Protein AF-A0A285F1R7-F1 (afdb_monomer_lite)

Sequence (54 aa):
MEKVARKVAEIDKLIEKYKSKINSPDTSKVVKIASQHMIRDLEIYRAKISKQLN

Foldseek 3Di:
DVVLVVVLVVLVVLLVVLVVQLPDPPRDPVSNVVSVVSNVVSVVVSVVSVVVVD

Organism: NCBI:txid1413210

Structure (mmCIF, N/CA/C/O backbone):
data_AF-A0A285F1R7-F1
#
_entry.id   AF-A0A285F1R7-F1
#
loop_
_atom_site.group_PDB
_atom_site.id
_atom_site.type_symbol
_atom_site.label_atom_id
_atom_site.label_alt_id
_atom_site.label_comp_id
_atom_site.label_asym_id
_atom_site.label_entity_id
_atom_site.label_seq_id
_atom_site.pdbx_PDB_ins_code
_atom_site.Cartn_x
_atom_site.Cartn_y
_atom_site.Cartn_z
_atom_site.occupancy
_atom_site.B_iso_or_equiv
_atom_site.auth_seq_id
_atom_site.auth_comp_id
_atom_site.auth_asym_id
_atom_site.auth_atom_id
_atom_site.pdbx_PDB_model_num
ATOM 1 N N . MET A 1 1 ? -17.057 6.217 13.218 1.00 61.12 1 MET A N 1
ATOM 2 C CA . MET A 1 1 ? -16.677 4.852 12.788 1.00 61.12 1 MET A CA 1
ATOM 3 C C . MET A 1 1 ? -16.758 4.679 11.265 1.00 61.12 1 MET A C 1
ATOM 5 O O . MET A 1 1 ? -15.748 4.323 10.675 1.00 61.12 1 MET A O 1
ATOM 9 N N . GLU A 1 2 ? -17.858 5.045 10.589 1.00 73.94 2 GLU A N 1
ATOM 10 C CA . GLU A 1 2 ? -18.007 4.868 9.122 1.00 73.94 2 GLU A CA 1
ATOM 11 C C . GLU A 1 2 ? -16.921 5.556 8.260 1.00 73.94 2 GLU A C 1
ATOM 13 O O . GLU A 1 2 ? -16.404 4.973 7.309 1.00 73.94 2 GLU A O 1
ATOM 18 N N . LYS A 1 3 ? -16.502 6.778 8.618 1.00 79.06 3 LYS A N 1
ATOM 19 C CA . LYS A 1 3 ? -15.474 7.532 7.869 1.00 79.06 3 LYS A CA 1
ATOM 20 C C . LYS A 1 3 ? -14.100 6.851 7.858 1.00 79.06 3 LYS A C 1
ATOM 22 O O . LYS A 1 3 ? -13.345 7.010 6.906 1.00 79.06 3 LYS A O 1
ATOM 27 N N . VAL A 1 4 ? -13.767 6.121 8.917 1.00 83.00 4 VAL A N 1
ATOM 28 C CA . VAL A 1 4 ? -12.461 5.468 9.072 1.00 83.00 4 VAL A CA 1
ATOM 29 C C . VAL A 1 4 ? -12.429 4.168 8.268 1.00 83.00 4 VAL A C 1
ATOM 31 O O . VAL A 1 4 ? -11.468 3.932 7.542 1.00 83.00 4 VAL A O 1
ATOM 34 N N . ALA A 1 5 ? -13.518 3.392 8.294 1.00 85.94 5 ALA A N 1
ATOM 35 C CA . ALA A 1 5 ? -13.677 2.204 7.456 1.00 85.94 5 ALA A CA 1
ATOM 36 C C . ALA A 1 5 ? -13.605 2.538 5.954 1.00 85.94 5 ALA A C 1
ATOM 38 O O . ALA A 1 5 ? -12.906 1.857 5.206 1.00 85.94 5 ALA A O 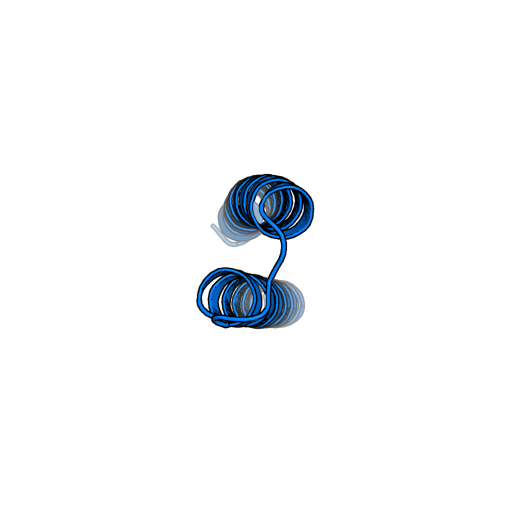1
ATOM 39 N N . ARG A 1 6 ? -14.244 3.639 5.520 1.00 89.44 6 ARG A N 1
ATOM 40 C CA . ARG A 1 6 ? -14.127 4.129 4.134 1.00 89.44 6 ARG A CA 1
ATOM 41 C C . ARG A 1 6 ? -12.676 4.460 3.764 1.00 89.44 6 ARG A C 1
ATOM 43 O O . ARG A 1 6 ? -12.207 3.997 2.732 1.00 89.44 6 ARG A O 1
ATOM 50 N N . LYS A 1 7 ? -11.943 5.172 4.631 1.00 89.81 7 LYS A N 1
ATOM 51 C CA . LYS A 1 7 ? -10.522 5.495 4.401 1.00 89.81 7 LYS A CA 1
ATOM 52 C C . LYS A 1 7 ? -9.642 4.250 4.289 1.00 89.81 7 LYS A C 1
ATOM 54 O O . LYS A 1 7 ? -8.778 4.202 3.423 1.00 89.81 7 LYS A O 1
ATOM 59 N N . VAL A 1 8 ? -9.856 3.244 5.140 1.00 91.38 8 VAL A N 1
ATOM 60 C CA . VAL A 1 8 ? -9.118 1.971 5.061 1.00 91.38 8 VAL A CA 1
ATOM 61 C C . VAL A 1 8 ? -9.378 1.280 3.720 1.00 91.38 8 VAL A C 1
ATOM 63 O O . VAL A 1 8 ? -8.424 0.894 3.052 1.00 91.38 8 VAL A O 1
ATOM 66 N N . ALA A 1 9 ? -10.636 1.223 3.275 1.00 93.12 9 ALA A N 1
ATOM 67 C CA . ALA A 1 9 ? -10.990 0.640 1.981 1.00 93.12 9 ALA A CA 1
ATOM 68 C C . ALA A 1 9 ? -10.371 1.395 0.787 1.00 93.12 9 ALA A C 1
ATOM 70 O O . ALA A 1 9 ? -9.976 0.777 -0.201 1.00 93.12 9 ALA A O 1
ATOM 71 N N . GLU A 1 10 ? -10.260 2.724 0.858 1.00 94.69 10 GLU A N 1
ATOM 72 C CA . GLU A 1 10 ? -9.568 3.515 -0.168 1.00 94.69 10 GLU A CA 1
ATOM 73 C C . GLU A 1 10 ? -8.064 3.219 -0.211 1.00 94.69 10 GLU A C 1
ATOM 75 O O . GLU A 1 10 ? -7.489 3.093 -1.294 1.00 94.69 10 GLU A O 1
ATOM 80 N N . ILE A 1 11 ? -7.429 3.054 0.953 1.00 95.12 11 ILE A N 1
ATOM 81 C CA . ILE A 1 11 ? -6.009 2.695 1.041 1.00 95.12 11 ILE A CA 1
ATOM 82 C C . ILE A 1 11 ? -5.765 1.292 0.478 1.00 95.12 11 ILE A C 1
ATOM 84 O O . ILE A 1 11 ? -4.824 1.112 -0.294 1.00 95.12 11 ILE A O 1
ATOM 88 N N . ASP A 1 12 ? -6.623 0.321 0.801 1.00 95.69 12 ASP A N 1
ATOM 89 C C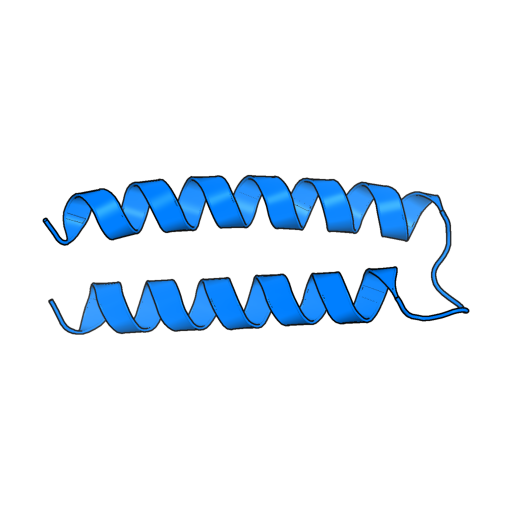A . ASP A 1 12 ? -6.524 -1.040 0.263 1.00 95.69 12 ASP A CA 1
ATOM 90 C C . ASP A 1 12 ? -6.614 -1.037 -1.278 1.00 95.69 12 ASP A C 1
ATOM 92 O O . ASP A 1 12 ? -5.752 -1.615 -1.944 1.00 95.69 12 ASP A O 1
ATOM 96 N N . LYS A 1 13 ? -7.541 -0.265 -1.867 1.00 96.62 13 LYS A N 1
ATOM 97 C CA . LYS A 1 13 ? -7.627 -0.087 -3.333 1.00 96.62 13 LYS A CA 1
ATOM 98 C C . LYS A 1 13 ? -6.358 0.517 -3.942 1.00 96.62 13 LYS A C 1
ATOM 100 O O . LYS A 1 13 ? -5.941 0.124 -5.033 1.00 96.62 13 LYS A O 1
ATOM 105 N N . LEU A 1 14 ? -5.739 1.489 -3.269 1.00 96.31 14 LEU A N 1
ATOM 106 C CA . LEU A 1 14 ? -4.479 2.082 -3.729 1.00 96.31 14 LEU A CA 1
ATOM 107 C C . LEU A 1 14 ? -3.336 1.065 -3.680 1.00 96.31 14 LEU A C 1
ATOM 109 O O . LEU A 1 14 ? -2.574 0.963 -4.643 1.00 96.31 14 LEU A O 1
ATOM 113 N N . ILE A 1 15 ? -3.243 0.281 -2.605 1.00 96.75 15 ILE A N 1
ATOM 114 C CA . ILE A 1 15 ? -2.255 -0.796 -2.473 1.00 96.75 15 ILE A CA 1
ATOM 115 C C . ILE A 1 15 ? -2.422 -1.810 -3.610 1.00 96.75 15 ILE A C 1
ATOM 117 O O . ILE A 1 15 ? -1.435 -2.154 -4.262 1.00 96.75 15 ILE A O 1
ATOM 121 N N . GLU A 1 16 ? -3.647 -2.252 -3.903 1.00 97.00 16 GLU A N 1
ATOM 122 C CA . GLU A 1 16 ? -3.920 -3.164 -5.021 1.00 97.00 16 GLU A CA 1
ATOM 123 C C . GLU A 1 16 ? -3.512 -2.571 -6.372 1.00 97.00 16 GLU A C 1
ATOM 125 O O . GLU A 1 16 ? -2.884 -3.252 -7.185 1.00 97.00 16 GLU A O 1
ATOM 130 N N . LYS A 1 17 ? -3.775 -1.279 -6.599 1.00 95.94 17 LYS A N 1
ATOM 131 C CA . LYS A 1 17 ? -3.349 -0.579 -7.818 1.00 95.94 17 LYS A CA 1
ATOM 132 C C . LYS A 1 17 ? -1.828 -0.596 -7.985 1.00 95.94 17 LYS A C 1
ATOM 134 O O . LYS A 1 17 ? -1.334 -0.883 -9.077 1.00 95.94 17 LYS A O 1
ATOM 139 N N . TYR A 1 18 ? -1.071 -0.319 -6.924 1.00 96.06 18 TYR A N 1
ATOM 140 C CA . TYR A 1 18 ? 0.392 -0.386 -6.978 1.00 96.06 18 TYR A CA 1
ATOM 141 C C . TYR A 1 18 ? 0.899 -1.826 -7.126 1.00 96.06 18 TYR A C 1
ATOM 143 O O . TYR A 1 18 ? 1.845 -2.047 -7.883 1.00 96.06 18 TYR A O 1
ATOM 151 N N . LYS A 1 19 ? 0.248 -2.812 -6.490 1.00 95.44 19 LYS A N 1
ATOM 152 C CA . LYS A 1 19 ? 0.553 -4.245 -6.663 1.00 95.44 19 LYS A CA 1
ATOM 153 C C . LYS A 1 19 ? 0.322 -4.710 -8.105 1.00 95.44 19 LYS A C 1
ATOM 155 O O . LYS A 1 19 ? 1.144 -5.425 -8.668 1.00 95.44 19 LYS A O 1
ATOM 160 N N . SER A 1 20 ? -0.755 -4.265 -8.743 1.00 95.12 20 SER A N 1
ATOM 161 C CA . SER A 1 20 ? -1.000 -4.534 -10.163 1.00 95.12 20 SER A CA 1
ATOM 162 C C . SER A 1 20 ? 0.083 -3.897 -11.042 1.00 95.12 20 SER A C 1
ATOM 164 O O . SER A 1 20 ? 0.645 -4.554 -11.918 1.00 95.12 20 SER A O 1
ATOM 166 N N . LYS A 1 21 ? 0.480 -2.653 -10.733 1.00 92.38 21 LYS A N 1
ATOM 167 C CA . LYS A 1 21 ? 1.542 -1.945 -11.457 1.00 92.38 21 LYS A CA 1
ATOM 168 C C . LYS A 1 21 ? 2.889 -2.671 -11.384 1.00 92.38 21 LYS A C 1
ATOM 170 O O . LYS A 1 21 ? 3.530 -2.838 -12.408 1.00 92.38 21 LYS A O 1
ATOM 175 N N . ILE A 1 22 ? 3.320 -3.157 -10.217 1.00 93.25 22 ILE A N 1
ATOM 176 C CA . ILE A 1 22 ? 4.606 -3.883 -10.102 1.00 93.25 22 ILE A CA 1
ATOM 177 C C . ILE A 1 22 ? 4.622 -5.224 -10.848 1.00 93.25 22 ILE A C 1
ATOM 179 O O . ILE A 1 22 ? 5.690 -5.657 -11.293 1.00 93.25 22 ILE A O 1
ATOM 183 N N . ASN A 1 23 ? 3.457 -5.862 -10.982 1.00 91.62 23 ASN A N 1
ATOM 184 C CA . ASN A 1 23 ? 3.293 -7.148 -11.658 1.00 91.62 23 ASN A CA 1
ATOM 185 C C . ASN A 1 23 ? 3.158 -7.009 -13.180 1.00 91.62 23 ASN A C 1
ATOM 187 O O . ASN A 1 23 ? 3.291 -8.001 -13.891 1.00 91.62 23 ASN A O 1
ATOM 191 N N . SER A 1 24 ? 2.935 -5.796 -13.694 1.00 92.56 24 SER A N 1
ATOM 192 C CA . SER A 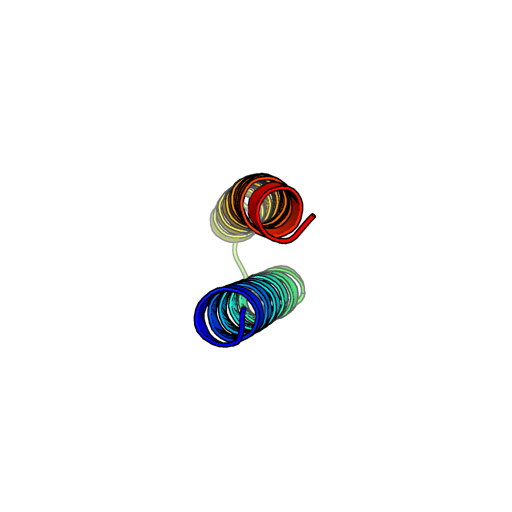1 24 ? 2.903 -5.548 -15.132 1.00 92.56 24 SER A CA 1
ATOM 193 C C . SER A 1 24 ? 4.293 -5.781 -15.757 1.00 92.56 24 SER A C 1
ATOM 195 O O . SER A 1 24 ? 5.296 -5.266 -15.238 1.00 92.56 24 SER A O 1
ATOM 197 N N . PRO A 1 25 ? 4.379 -6.555 -16.858 1.00 88.44 25 PRO A N 1
ATOM 198 C CA . PRO A 1 25 ? 5.652 -6.899 -17.492 1.00 88.44 25 PRO A CA 1
ATOM 199 C C . PRO A 1 25 ? 6.390 -5.672 -18.048 1.00 88.44 25 PRO A C 1
ATOM 201 O O . PRO A 1 25 ? 7.617 -5.635 -17.998 1.00 88.44 25 PRO A O 1
ATOM 204 N N . ASP A 1 26 ? 5.658 -4.637 -18.465 1.00 92.19 26 ASP A N 1
ATOM 205 C CA . ASP A 1 26 ? 6.189 -3.389 -19.034 1.00 92.19 26 ASP A CA 1
ATOM 206 C C . ASP A 1 26 ? 6.685 -2.380 -17.985 1.00 92.19 26 ASP A C 1
ATOM 208 O O . ASP A 1 26 ? 7.165 -1.292 -18.308 1.00 92.19 26 ASP A O 1
ATOM 212 N N . THR A 1 27 ? 6.564 -2.699 -16.695 1.00 92.69 27 THR A N 1
ATOM 213 C CA . THR A 1 27 ? 6.916 -1.748 -15.640 1.00 92.69 27 THR A CA 1
ATOM 214 C C . THR A 1 27 ? 8.422 -1.711 -15.394 1.00 92.69 27 THR A C 1
ATOM 216 O O . THR A 1 27 ? 9.020 -2.673 -14.908 1.00 92.69 27 THR A O 1
ATOM 219 N N . SER A 1 28 ? 9.031 -0.551 -15.648 1.00 95.19 28 SER A N 1
ATOM 220 C CA . SER A 1 28 ? 10.450 -0.283 -15.384 1.00 95.19 28 SER A CA 1
ATOM 221 C C . SER A 1 28 ? 10.853 -0.564 -13.934 1.00 95.19 28 SER A C 1
ATOM 223 O O . SER A 1 28 ? 10.104 -0.278 -12.999 1.00 95.19 28 SER A O 1
ATOM 225 N N . LYS A 1 29 ? 12.097 -1.020 -13.719 1.00 94.06 29 LYS A N 1
ATOM 226 C CA . LYS A 1 29 ? 12.656 -1.305 -12.378 1.00 94.06 29 LYS A CA 1
ATOM 227 C C . LYS A 1 29 ? 12.497 -0.136 -11.397 1.00 94.06 29 LYS A C 1
ATOM 229 O O . LYS A 1 29 ? 12.092 -0.349 -10.261 1.00 94.06 29 LYS A O 1
ATOM 234 N N . VAL A 1 30 ? 12.741 1.095 -11.853 1.00 95.25 30 VAL A N 1
ATOM 235 C CA . VAL A 1 30 ? 12.567 2.318 -11.044 1.00 95.25 30 VAL A CA 1
ATOM 236 C C . VAL A 1 30 ? 11.116 2.481 -10.587 1.00 95.25 30 VAL A C 1
ATOM 238 O O . VAL A 1 30 ? 10.854 2.775 -9.425 1.00 95.25 30 VAL A O 1
ATOM 241 N N . VAL A 1 31 ? 10.160 2.224 -11.482 1.00 94.56 31 VAL A N 1
ATOM 242 C CA . VAL A 1 31 ? 8.727 2.297 -11.174 1.00 94.56 31 VAL A CA 1
ATOM 243 C C . VAL A 1 31 ? 8.317 1.174 -10.224 1.00 94.56 31 VAL A C 1
ATOM 245 O O . VAL A 1 31 ? 7.487 1.414 -9.345 1.00 94.56 31 VAL A O 1
ATOM 248 N N . LYS A 1 32 ? 8.913 -0.023 -10.343 1.00 95.06 32 LYS A N 1
ATOM 249 C CA . LYS A 1 32 ? 8.691 -1.118 -9.388 1.00 95.06 32 LYS A CA 1
ATOM 250 C C . LYS A 1 32 ? 9.137 -0.729 -7.984 1.00 95.06 32 LYS A C 1
ATOM 252 O O . LYS A 1 32 ? 8.335 -0.827 -7.062 1.00 95.06 32 LYS A O 1
ATOM 257 N N . ILE A 1 33 ? 10.357 -0.209 -7.848 1.00 95.81 33 ILE A N 1
ATOM 258 C CA . ILE A 1 33 ? 10.906 0.257 -6.568 1.00 95.81 33 ILE A CA 1
ATOM 259 C C . ILE A 1 33 ? 10.013 1.358 -5.988 1.00 95.81 33 ILE A C 1
ATOM 261 O O . ILE A 1 33 ? 9.497 1.209 -4.885 1.00 95.81 33 ILE A O 1
ATOM 265 N N . ALA A 1 34 ? 9.725 2.416 -6.752 1.00 96.25 34 ALA A N 1
ATOM 266 C CA . ALA A 1 34 ? 8.862 3.504 -6.289 1.00 96.25 34 ALA A CA 1
ATOM 267 C C . ALA A 1 34 ? 7.475 3.005 -5.838 1.00 96.25 34 ALA A C 1
ATOM 269 O O . ALA A 1 34 ? 6.964 3.434 -4.808 1.00 96.25 34 ALA A O 1
ATOM 270 N N . SER A 1 35 ? 6.883 2.054 -6.567 1.00 96.44 35 SER A N 1
ATOM 271 C CA . SER A 1 35 ? 5.589 1.463 -6.203 1.00 96.44 35 SER A CA 1
ATOM 272 C C . SER A 1 35 ? 5.678 0.597 -4.939 1.00 96.44 35 SER A C 1
ATOM 274 O O . SER A 1 35 ? 4.754 0.620 -4.134 1.00 96.44 35 SER A O 1
ATOM 276 N N . GLN A 1 36 ? 6.784 -0.122 -4.718 1.00 96.38 36 GLN A N 1
ATOM 277 C CA . GLN A 1 36 ? 7.030 -0.867 -3.476 1.00 96.38 36 GLN A CA 1
ATOM 278 C C . GLN A 1 36 ? 7.153 0.063 -2.263 1.00 96.38 36 GLN A C 1
ATOM 280 O O . GLN A 1 36 ? 6.569 -0.226 -1.219 1.00 96.38 36 GLN A O 1
ATOM 285 N N . HIS A 1 37 ? 7.857 1.192 -2.404 1.00 97.31 37 HIS A N 1
ATOM 286 C CA . HIS A 1 37 ? 7.922 2.216 -1.355 1.00 97.31 37 HIS A CA 1
ATOM 287 C C . HIS A 1 37 ? 6.526 2.767 -1.033 1.00 97.31 37 HIS A C 1
ATOM 289 O O . HIS A 1 37 ? 6.120 2.747 0.125 1.00 97.31 37 HIS A O 1
ATOM 295 N N . MET A 1 38 ? 5.748 3.127 -2.061 1.00 96.94 38 MET A N 1
ATOM 296 C CA . MET A 1 38 ? 4.372 3.609 -1.885 1.00 96.94 38 MET A CA 1
ATOM 297 C C . MET A 1 38 ? 3.473 2.590 -1.175 1.00 96.94 38 MET A C 1
ATOM 299 O O . MET A 1 38 ? 2.709 2.965 -0.290 1.00 96.94 38 MET A O 1
ATOM 303 N N . ILE A 1 39 ? 3.570 1.300 -1.520 1.00 97.31 39 ILE A N 1
ATOM 304 C CA . ILE A 1 39 ? 2.821 0.236 -0.829 1.00 97.31 39 ILE A CA 1
ATOM 305 C C . ILE A 1 39 ? 3.176 0.218 0.661 1.00 97.31 39 ILE A C 1
ATOM 307 O O . ILE A 1 39 ? 2.273 0.204 1.494 1.00 97.31 39 ILE A O 1
ATOM 311 N N . ARG A 1 40 ? 4.468 0.275 1.002 1.00 97.25 40 ARG A N 1
ATOM 312 C CA . ARG A 1 40 ?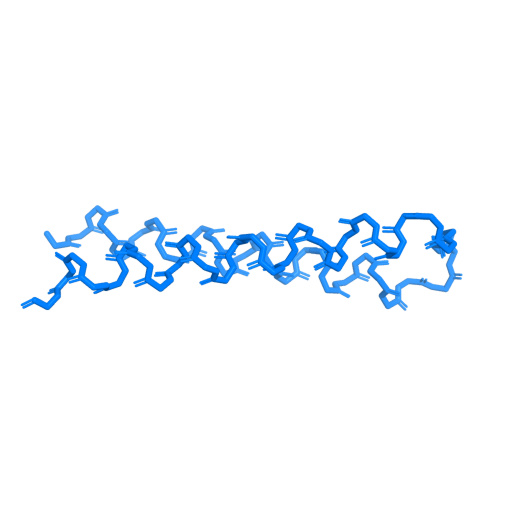 4.927 0.264 2.397 1.00 97.25 40 ARG A CA 1
ATOM 313 C C . ARG A 1 40 ? 4.394 1.461 3.188 1.00 97.25 40 ARG A C 1
ATOM 315 O O . ARG A 1 40 ? 3.918 1.285 4.308 1.00 97.25 40 ARG A O 1
ATOM 322 N N . ASP A 1 41 ? 4.442 2.661 2.612 1.00 97.06 41 ASP A N 1
ATOM 323 C CA . ASP A 1 41 ? 3.914 3.871 3.253 1.00 97.06 41 ASP A CA 1
ATOM 324 C C . ASP A 1 41 ? 2.394 3.790 3.467 1.00 97.06 41 ASP A C 1
ATOM 326 O O . ASP A 1 41 ? 1.889 4.131 4.542 1.00 97.06 41 ASP A O 1
ATOM 330 N N . LEU A 1 42 ? 1.661 3.267 2.480 1.00 96.44 42 LEU A N 1
ATOM 331 C CA . LEU A 1 42 ? 0.217 3.046 2.574 1.00 96.44 42 LEU A CA 1
ATOM 332 C C . LEU A 1 42 ? -0.145 2.006 3.641 1.00 96.44 42 LEU A C 1
ATOM 334 O O . LEU A 1 42 ? -1.098 2.222 4.388 1.00 96.44 42 LEU A O 1
ATOM 338 N N . GLU A 1 43 ? 0.616 0.919 3.778 1.00 95.94 43 GLU A N 1
ATOM 339 C CA . GLU A 1 43 ? 0.401 -0.082 4.833 1.00 95.94 43 GLU A CA 1
ATOM 340 C C . GLU A 1 43 ? 0.622 0.504 6.234 1.00 95.94 43 GLU A C 1
ATOM 342 O O . GLU A 1 43 ? -0.184 0.275 7.142 1.00 95.94 43 GLU A O 1
ATOM 347 N N . ILE A 1 44 ? 1.657 1.334 6.410 1.00 96.06 44 ILE A N 1
ATOM 348 C CA . ILE A 1 44 ? 1.898 2.056 7.669 1.00 96.06 44 ILE A CA 1
ATOM 349 C C . ILE A 1 44 ? 0.736 3.010 7.968 1.00 96.06 44 ILE A C 1
ATOM 351 O O . ILE A 1 44 ? 0.258 3.079 9.106 1.00 96.06 44 ILE A O 1
ATOM 355 N N . TYR A 1 45 ? 0.259 3.746 6.962 1.00 94.31 45 TYR A N 1
ATOM 356 C CA . TYR A 1 45 ? -0.861 4.671 7.117 1.00 94.31 45 TYR A CA 1
ATOM 357 C C . TYR A 1 45 ? -2.167 3.940 7.461 1.00 94.31 45 TYR A C 1
ATOM 359 O O . TYR A 1 45 ? -2.859 4.327 8.407 1.00 94.31 45 TYR A O 1
ATOM 367 N N . ARG A 1 46 ? -2.454 2.825 6.778 1.00 93.56 46 ARG A N 1
ATOM 368 C CA . ARG A 1 46 ? -3.583 1.928 7.063 1.00 93.56 46 ARG A CA 1
ATOM 369 C C . ARG A 1 46 ? -3.561 1.439 8.506 1.00 93.56 46 ARG A C 1
ATOM 371 O O . ARG A 1 46 ? -4.589 1.491 9.182 1.00 93.56 46 ARG A O 1
ATOM 378 N N . ALA A 1 47 ? -2.398 1.012 8.998 1.00 92.06 47 ALA A N 1
ATOM 379 C CA . ALA A 1 47 ? -2.230 0.559 10.376 1.00 92.06 47 ALA A CA 1
ATOM 380 C C . ALA A 1 47 ? -2.472 1.688 11.392 1.00 92.06 47 ALA A C 1
ATOM 382 O O . ALA A 1 47 ? -3.161 1.478 12.390 1.00 92.06 47 ALA A O 1
ATOM 383 N N . LYS A 1 48 ? -1.962 2.902 11.133 1.00 91.75 48 LYS A N 1
ATOM 384 C CA . LYS A 1 48 ? -2.198 4.075 11.996 1.00 91.75 48 LYS A CA 1
ATOM 385 C C . LYS A 1 48 ? -3.677 4.437 12.086 1.00 91.75 48 LYS A C 1
ATOM 387 O O . LYS A 1 48 ? -4.166 4.714 13.174 1.00 91.75 48 LYS A O 1
ATOM 392 N N . ILE A 1 49 ? -4.382 4.422 10.958 1.00 89.38 49 ILE A N 1
ATOM 393 C CA . ILE A 1 49 ? -5.814 4.732 10.912 1.00 89.38 49 ILE A CA 1
ATOM 394 C C . ILE A 1 49 ? -6.634 3.630 11.584 1.00 89.38 49 ILE A C 1
ATOM 396 O O . ILE A 1 49 ? -7.544 3.933 12.349 1.00 89.38 49 ILE A O 1
ATOM 400 N N . SER A 1 50 ? -6.296 2.361 11.349 1.00 85.50 50 SER A N 1
ATOM 401 C CA . SER A 1 50 ? -6.997 1.229 11.970 1.00 85.50 50 SER A CA 1
ATOM 402 C C . SER A 1 50 ? -6.854 1.240 13.493 1.00 85.50 50 SER A C 1
ATOM 404 O O . SER A 1 50 ? -7.805 0.922 14.195 1.00 85.50 50 SER A O 1
ATOM 406 N N . LYS A 1 51 ? -5.708 1.696 14.020 1.00 84.31 51 LYS A N 1
ATOM 407 C CA . LYS A 1 51 ? -5.517 1.920 15.462 1.00 84.31 51 LYS A CA 1
ATOM 408 C C . LYS A 1 51 ? -6.399 3.026 16.050 1.00 84.31 51 LYS A C 1
ATOM 410 O O . LYS A 1 51 ? -6.600 3.008 17.250 1.00 84.31 51 LYS A O 1
ATOM 415 N N . GLN A 1 52 ? -6.906 3.969 15.250 1.00 74.94 52 GLN A N 1
ATOM 416 C CA . GLN A 1 52 ? -7.891 4.964 15.712 1.00 74.94 52 GLN A CA 1
ATOM 417 C C . GLN A 1 52 ? -9.330 4.420 15.708 1.00 74.94 52 GLN A C 1
ATOM 419 O O . GLN A 1 52 ? -10.249 5.121 16.126 1.00 74.94 52 GLN A O 1
ATOM 424 N N . LEU A 1 53 ? -9.546 3.223 15.149 1.00 65.00 53 LEU A N 1
ATOM 425 C CA . LEU A 1 53 ? -10.847 2.558 15.115 1.00 65.00 53 LEU A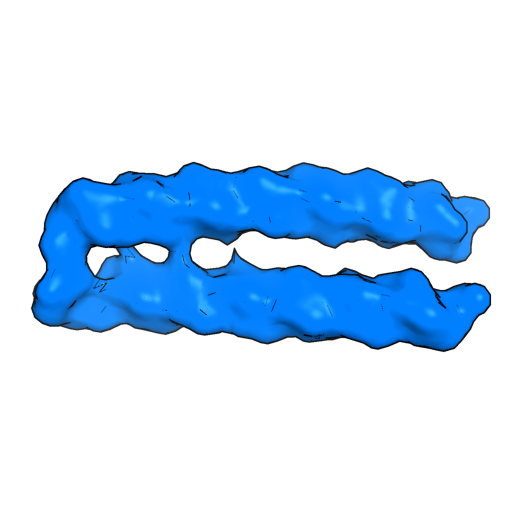 CA 1
ATOM 426 C C . LEU A 1 53 ? -11.103 1.700 16.370 1.00 65.00 53 LEU A C 1
ATOM 428 O O . LEU A 1 53 ? -12.266 1.446 16.673 1.00 65.00 53 LEU A O 1
ATOM 432 N N . ASN A 1 54 ? -10.032 1.259 17.041 1.00 55.34 54 ASN A N 1
ATOM 433 C CA . ASN A 1 54 ? -10.044 0.552 18.329 1.00 55.34 54 ASN A CA 1
ATOM 434 C C . ASN A 1 54 ? -9.978 1.546 19.488 1.00 55.34 54 ASN A C 1
ATOM 436 O O . ASN A 1 54 ? -10.563 1.230 20.543 1.00 55.34 54 ASN A O 1
#

Radius of gyration: 12.88 Å; chains: 1; bounding box: 31×15×37 Å

Secondary structure (DSSP, 8-state):
-HHHHHHHHHHHHHHHHHHHHHHSTT--HHHHHHHHH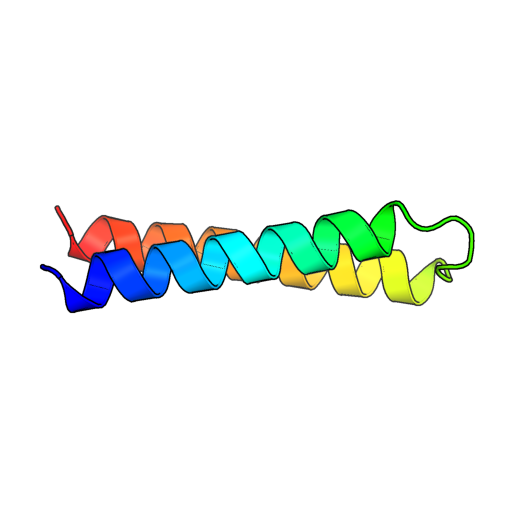HHHHHHHHHHHHHTTT-

pLDDT: mean 90.82, std 9.1, range [55.34, 97.31]